Protein AF-A0A4Q3VYM4-F1 (afdb_monomer_lite)

Secondary structure (DSSP, 8-state):
--HHHHHS-HHHHHHHHHHTHHHHHHHHHHHHHHTTT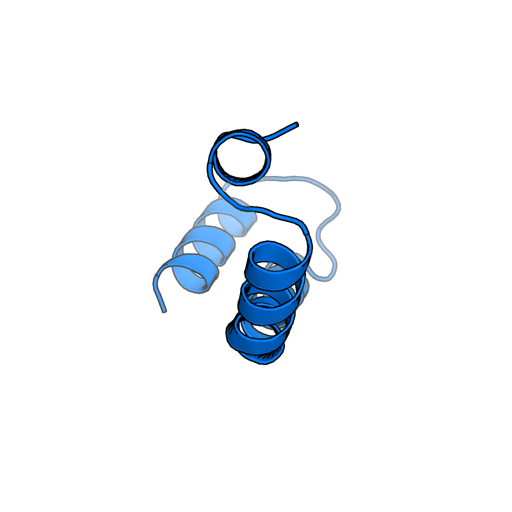--S--HHHHHHHHHHHH-

Sequence (55 aa):
MGLFDKLFGKKEKETLDQGLQKTKEGFFSKITKAIAGKSTVDEEVLDSLEDALVS

Foldseek 3Di:
DDPCPVVDDPVRVVVVCVVCVVVVVQLVVQLCVLCPPPPDDDPSSVVSNVVSVPD

Radius of gyration: 15.17 Å; chains: 1; bounding box: 29×22×38 Å

Structure (mmCIF, N/CA/C/O backbone):
data_AF-A0A4Q3VYM4-F1
#
_entry.id   AF-A0A4Q3VYM4-F1
#
loop_
_atom_site.group_PDB
_atom_site.id
_atom_site.type_symbol
_atom_site.label_atom_id
_atom_site.label_alt_id
_atom_site.label_comp_id
_atom_site.label_asym_id
_atom_site.label_entity_id
_atom_site.label_seq_id
_atom_site.pdbx_PDB_ins_code
_atom_site.Cartn_x
_atom_site.Cartn_y
_atom_site.Cartn_z
_atom_site.occupancy
_atom_site.B_iso_or_equiv
_atom_site.auth_seq_id
_atom_site.auth_comp_id
_atom_site.auth_asym_id
_atom_site.auth_atom_id
_atom_site.pdbx_PDB_model_num
ATOM 1 N N . MET A 1 1 ? -1.064 15.764 12.478 1.00 55.53 1 MET A N 1
ATOM 2 C CA . MET A 1 1 ? -2.331 16.437 12.830 1.00 55.53 1 MET A CA 1
ATOM 3 C C . MET A 1 1 ? -3.210 16.470 11.591 1.00 55.53 1 MET A C 1
ATOM 5 O O . MET A 1 1 ? -3.223 17.461 10.871 1.00 55.53 1 MET A O 1
ATOM 9 N N . GLY A 1 2 ? -3.850 15.340 11.286 1.00 74.56 2 GLY A N 1
ATOM 10 C CA . GLY A 1 2 ? -4.756 15.212 10.140 1.00 74.56 2 GLY A CA 1
ATOM 11 C C . GLY A 1 2 ? -6.191 15.601 10.496 1.00 74.56 2 GLY A C 1
ATOM 12 O O . GLY A 1 2 ? -6.521 15.750 11.671 1.00 74.56 2 GLY A O 1
ATOM 13 N N . LEU A 1 3 ? -7.056 15.716 9.484 1.00 74.88 3 LEU A N 1
ATOM 14 C CA . LEU A 1 3 ? -8.500 15.960 9.644 1.00 74.88 3 LEU A CA 1
ATOM 15 C C . LEU A 1 3 ? -9.163 14.988 10.641 1.00 74.88 3 LEU A C 1
ATOM 17 O O . LEU A 1 3 ? -10.028 15.397 11.409 1.00 74.88 3 LEU A O 1
ATOM 21 N N . PHE A 1 4 ? -8.697 13.737 10.700 1.00 68.94 4 PHE A N 1
ATOM 22 C CA . PHE A 1 4 ? -9.211 12.717 11.618 1.00 68.94 4 PHE A CA 1
ATOM 23 C C . PHE A 1 4 ? -8.827 12.956 13.086 1.00 68.94 4 PHE A C 1
ATOM 25 O O . PHE A 1 4 ? -9.642 12.707 13.964 1.00 68.94 4 PHE A O 1
ATOM 32 N N . ASP A 1 5 ? -7.647 13.519 13.371 1.00 65.75 5 ASP A N 1
ATOM 33 C CA . ASP A 1 5 ? -7.206 13.790 14.752 1.00 65.75 5 ASP A CA 1
ATOM 34 C C . ASP A 1 5 ? -8.003 14.934 15.412 1.00 65.75 5 ASP A C 1
ATOM 36 O O . ASP A 1 5 ? -8.015 15.055 16.633 1.00 65.75 5 ASP A O 1
ATOM 40 N N . LYS A 1 6 ? -8.646 15.800 14.610 1.00 71.75 6 LYS A N 1
ATOM 41 C CA . LYS A 1 6 ? -9.519 16.886 15.094 1.00 71.75 6 LYS A CA 1
ATOM 42 C C . LYS A 1 6 ? -10.974 16.454 15.305 1.00 71.75 6 LYS A C 1
ATOM 44 O O . LYS A 1 6 ? -11.702 17.167 15.987 1.00 71.75 6 LYS A O 1
ATOM 49 N N . LEU A 1 7 ? -11.396 15.340 14.704 1.00 72.62 7 LEU A N 1
ATOM 50 C CA . LEU A 1 7 ? -12.789 14.870 14.697 1.00 72.62 7 LEU A CA 1
ATOM 51 C C . LEU A 1 7 ? -12.999 13.589 15.515 1.00 72.62 7 LEU A C 1
ATOM 53 O O . LEU A 1 7 ? -14.114 13.337 15.962 1.00 72.62 7 LEU A O 1
ATOM 57 N N . PHE A 1 8 ? -11.948 12.797 15.732 1.00 75.81 8 PHE A N 1
ATOM 58 C CA . PHE A 1 8 ? -12.013 11.515 16.428 1.00 75.81 8 PHE A CA 1
ATOM 59 C C . PHE A 1 8 ? -11.170 11.545 17.705 1.00 75.81 8 PHE A C 1
ATOM 61 O O . PHE A 1 8 ? -10.023 11.997 17.705 1.00 75.81 8 PHE A O 1
ATOM 68 N N . GLY A 1 9 ? -11.744 11.063 18.809 1.00 85.75 9 GLY A N 1
ATOM 69 C CA . GLY A 1 9 ? -11.022 10.876 20.061 1.00 85.75 9 GLY A CA 1
ATOM 70 C C . GLY A 1 9 ? -9.983 9.753 19.961 1.00 85.75 9 GLY A C 1
ATOM 71 O O . GLY A 1 9 ? -9.884 9.034 18.964 1.00 85.75 9 GLY A O 1
ATOM 72 N N . LYS A 1 10 ? -9.172 9.589 21.017 1.00 86.44 10 LYS A N 1
ATOM 73 C CA . LYS A 1 10 ? -8.103 8.570 21.050 1.00 86.44 10 LYS A CA 1
ATOM 74 C C . LYS A 1 10 ? -8.634 7.152 20.820 1.00 86.44 10 LYS A C 1
ATOM 76 O O . LYS A 1 10 ? -8.028 6.397 20.070 1.00 86.44 10 LYS A O 1
ATOM 81 N N . LYS A 1 11 ? -9.764 6.808 21.442 1.00 88.31 11 LYS A N 1
ATOM 82 C CA . LYS A 1 11 ? -10.352 5.465 21.365 1.00 88.31 11 LYS A CA 1
ATOM 83 C C . LYS A 1 11 ? -10.887 5.160 19.964 1.00 88.31 11 LYS A C 1
ATOM 85 O O . LYS A 1 11 ? -10.716 4.053 19.455 1.00 88.31 11 LYS A O 1
ATOM 90 N N . GLU A 1 12 ? -11.518 6.140 19.327 1.00 88.75 12 GLU A N 1
ATOM 91 C CA . GLU A 1 12 ? -12.027 6.027 17.963 1.00 88.75 12 GLU A CA 1
ATOM 92 C C . GLU A 1 12 ? -10.874 5.886 16.966 1.00 88.75 12 GLU A C 1
ATOM 94 O O . GLU A 1 12 ? -10.954 5.064 16.057 1.00 88.75 12 GLU A O 1
ATOM 99 N N . LYS A 1 13 ? -9.775 6.623 17.179 1.00 88.31 13 LYS A N 1
ATOM 100 C CA . LYS A 1 13 ? -8.549 6.487 16.388 1.00 88.31 13 LYS A CA 1
ATOM 101 C C . LYS A 1 13 ? -7.937 5.090 16.519 1.00 88.31 13 LYS A C 1
ATOM 103 O O . LYS A 1 13 ? -7.657 4.473 15.501 1.00 88.31 13 LYS A O 1
ATOM 108 N N . GLU A 1 14 ? -7.784 4.568 17.737 1.00 91.94 14 GLU A N 1
ATOM 109 C CA . GLU A 1 14 ? -7.262 3.209 17.958 1.00 91.94 14 GLU A CA 1
ATOM 110 C C . GLU A 1 14 ? -8.137 2.142 17.287 1.00 91.94 14 GLU A C 1
ATOM 112 O O . GLU A 1 14 ? -7.623 1.227 16.647 1.00 91.94 14 GLU A O 1
ATOM 117 N N . THR A 1 15 ? -9.461 2.290 17.378 1.00 95.00 15 THR A N 1
ATOM 118 C CA . THR A 1 15 ? -10.416 1.374 16.736 1.00 95.00 15 THR A CA 1
ATOM 119 C C . THR A 1 15 ? -10.310 1.440 15.210 1.00 95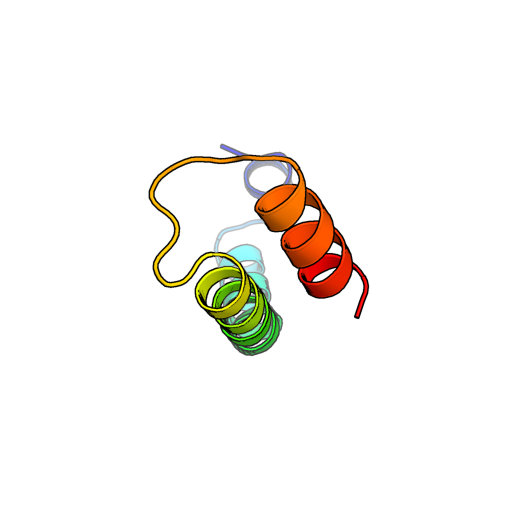.00 15 THR A C 1
ATOM 121 O O . THR A 1 15 ? -10.312 0.406 14.543 1.00 95.00 15 THR A O 1
ATOM 124 N N . LEU A 1 16 ? -10.189 2.647 14.648 1.00 93.25 16 LEU A N 1
ATOM 125 C CA . LEU A 1 16 ? -10.004 2.859 13.214 1.00 93.25 16 LEU A CA 1
ATOM 126 C C . LEU A 1 16 ? -8.676 2.264 12.726 1.00 93.25 16 LEU A C 1
ATOM 128 O O . LEU A 1 16 ? -8.658 1.561 11.718 1.00 93.25 16 LEU A O 1
ATOM 132 N N . ASP A 1 17 ? -7.586 2.500 13.457 1.00 93.25 17 ASP A N 1
ATOM 133 C CA . ASP A 1 17 ? -6.255 1.985 13.131 1.00 93.25 17 ASP A CA 1
ATOM 134 C C . ASP A 1 17 ? -6.235 0.446 13.155 1.00 93.25 17 ASP A C 1
ATOM 136 O O . ASP A 1 17 ? -5.702 -0.176 12.233 1.00 93.25 17 ASP A O 1
ATOM 140 N N . GLN A 1 18 ? -6.872 -0.180 14.153 1.00 96.75 18 GLN A N 1
ATOM 141 C CA . GLN A 1 18 ? -7.035 -1.638 14.211 1.00 96.75 18 GLN A CA 1
ATOM 142 C C . GLN A 1 18 ? -7.911 -2.166 13.067 1.00 96.75 18 GLN A C 1
ATOM 144 O O . GLN A 1 18 ? -7.555 -3.149 12.416 1.00 96.75 18 GLN A O 1
ATOM 149 N N . GLY A 1 19 ? -9.036 -1.504 12.780 1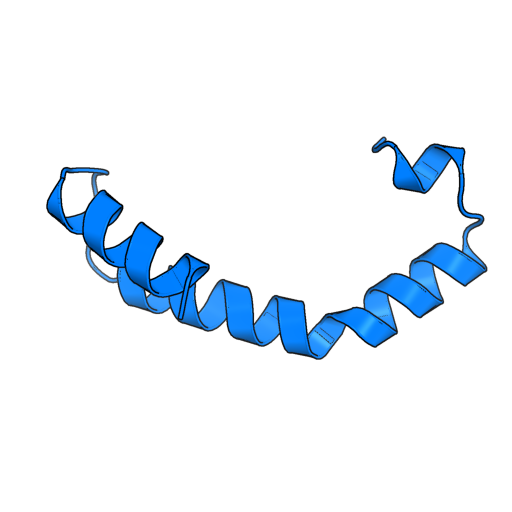.00 96.69 19 GLY A N 1
ATOM 150 C CA . GLY A 1 19 ? -9.953 -1.903 11.709 1.00 96.69 19 GLY A CA 1
ATOM 151 C C . GLY A 1 19 ? -9.327 -1.825 10.313 1.00 96.69 19 GLY 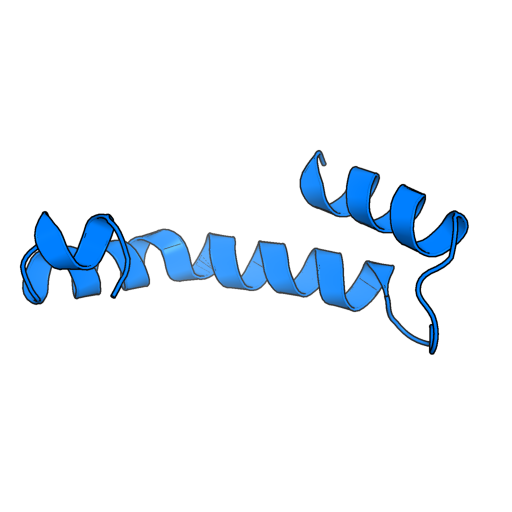A C 1
ATOM 152 O O . GLY A 1 19 ? -9.615 -2.660 9.458 1.00 96.69 19 GLY A O 1
ATOM 153 N N . LEU A 1 20 ? -8.430 -0.861 10.091 1.00 97.19 20 LEU A N 1
ATOM 154 C CA . LEU A 1 20 ? -7.733 -0.660 8.818 1.00 97.19 20 LEU A CA 1
ATOM 155 C C . LEU A 1 20 ? -6.394 -1.398 8.719 1.00 97.19 20 LEU A C 1
ATOM 157 O O . LEU A 1 20 ? -5.748 -1.317 7.671 1.00 97.19 20 LEU A O 1
ATOM 161 N N . GLN A 1 21 ? -5.970 -2.128 9.756 1.00 97.25 21 GLN A N 1
ATOM 162 C CA . GLN A 1 21 ? -4.646 -2.752 9.810 1.00 97.25 21 GLN A CA 1
ATOM 163 C C . GLN A 1 21 ? -4.360 -3.611 8.568 1.00 97.25 21 GLN A C 1
ATOM 165 O O . GLN A 1 21 ? -3.360 -3.395 7.886 1.00 97.25 21 GLN A O 1
ATOM 170 N N . LYS A 1 22 ? -5.265 -4.534 8.219 1.00 97.44 22 LYS A N 1
ATOM 171 C CA . LYS A 1 22 ? -5.081 -5.432 7.065 1.00 97.44 22 LYS A CA 1
ATOM 172 C C . LYS A 1 22 ? -5.067 -4.690 5.729 1.00 97.44 22 LYS A C 1
ATOM 174 O O . LYS A 1 22 ? -4.289 -5.036 4.845 1.00 97.44 22 LYS A O 1
ATOM 179 N N . THR A 1 23 ? -5.901 -3.661 5.582 1.00 95.50 23 THR A N 1
ATOM 180 C CA . THR A 1 23 ? -5.916 -2.816 4.379 1.00 95.50 23 THR A CA 1
ATOM 181 C C . THR A 1 23 ? -4.591 -2.084 4.231 1.00 95.50 23 THR A C 1
ATOM 183 O O . THR A 1 23 ? -4.020 -2.067 3.147 1.00 95.50 23 THR A O 1
ATOM 186 N N . LYS A 1 24 ? -4.063 -1.535 5.330 1.00 95.50 24 LYS A N 1
ATOM 187 C CA . LYS A 1 24 ? -2.765 -0.863 5.359 1.00 95.50 24 LYS A CA 1
ATOM 188 C C . LYS A 1 24 ? -1.636 -1.828 4.990 1.00 95.50 24 LYS A C 1
ATOM 190 O O . LYS A 1 24 ? -0.823 -1.502 4.133 1.00 95.50 24 LYS A O 1
ATOM 195 N N . GLU A 1 25 ? -1.612 -3.020 5.584 1.00 96.38 25 GLU A N 1
ATOM 196 C CA . GLU A 1 25 ? -0.638 -4.073 5.260 1.00 96.38 25 GLU A CA 1
ATOM 197 C C . GLU A 1 25 ? -0.695 -4.473 3.775 1.00 96.38 25 GLU A C 1
ATOM 199 O O . GLU A 1 25 ? 0.338 -4.506 3.104 1.00 96.38 25 GLU A O 1
ATOM 204 N N . GLY A 1 26 ? -1.893 -4.717 3.234 1.00 95.31 26 GLY A N 1
ATOM 205 C CA . GLY A 1 26 ? -2.087 -5.072 1.825 1.00 95.31 26 GLY A CA 1
ATOM 206 C C . GLY A 1 26 ? -1.684 -3.953 0.861 1.00 9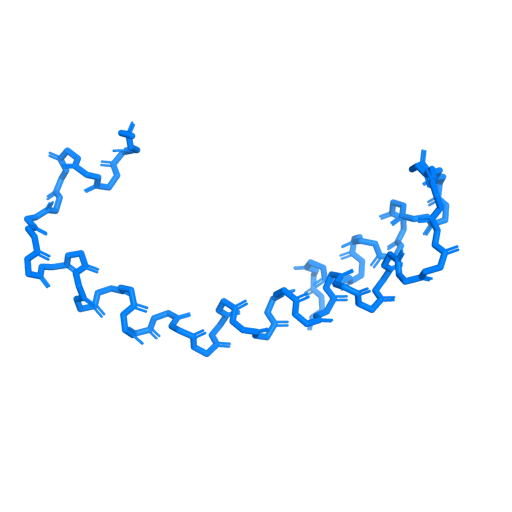5.31 26 GLY A C 1
ATOM 207 O O . GLY A 1 26 ? -0.978 -4.207 -0.114 1.00 95.31 26 GLY A O 1
ATOM 208 N N . PHE A 1 27 ? -2.071 -2.715 1.169 1.00 95.00 27 PHE A N 1
ATOM 209 C CA . PHE A 1 27 ? -1.725 -1.522 0.398 1.00 95.00 27 PHE A CA 1
ATOM 210 C C . PHE A 1 27 ? -0.209 -1.331 0.300 1.00 95.00 27 PHE A C 1
ATOM 212 O O . PHE A 1 27 ? 0.340 -1.248 -0.798 1.00 95.00 27 PHE A O 1
ATOM 219 N N . PHE A 1 28 ? 0.494 -1.347 1.438 1.00 95.69 28 PHE A N 1
ATOM 220 C CA . PHE A 1 28 ? 1.950 -1.225 1.432 1.00 95.69 28 PHE A CA 1
ATOM 221 C C . PHE A 1 28 ? 2.621 -2.414 0.742 1.00 95.69 28 PHE A C 1
ATOM 223 O O . PHE A 1 28 ? 3.588 -2.208 0.020 1.00 95.69 28 PHE A O 1
ATOM 230 N N . SER A 1 29 ? 2.094 -3.636 0.879 1.00 95.81 29 SER A N 1
ATOM 231 C CA . SER A 1 29 ? 2.641 -4.802 0.174 1.00 95.81 29 SER A CA 1
ATOM 232 C C . SER A 1 29 ? 2.594 -4.649 -1.351 1.00 95.81 29 SER A C 1
ATOM 234 O O . SER A 1 29 ? 3.577 -4.973 -2.020 1.00 95.81 29 SER A O 1
ATOM 236 N N . LYS A 1 30 ? 1.482 -4.141 -1.905 1.00 95.12 30 LYS A N 1
ATOM 237 C CA . LYS A 1 30 ? 1.336 -3.883 -3.348 1.00 95.12 30 LYS A CA 1
ATOM 238 C C . LYS A 1 30 ? 2.320 -2.812 -3.823 1.00 95.12 30 LYS A C 1
ATOM 240 O O . LYS A 1 30 ? 3.073 -3.058 -4.761 1.00 95.12 30 LYS A O 1
ATOM 245 N N . ILE A 1 31 ? 2.400 -1.687 -3.110 1.00 94.94 31 ILE A N 1
ATOM 246 C CA . ILE A 1 31 ? 3.325 -0.593 -3.442 1.00 94.94 31 ILE A CA 1
ATOM 247 C C . ILE A 1 31 ? 4.784 -1.043 -3.352 1.00 94.94 31 ILE A C 1
ATOM 249 O O . ILE A 1 31 ? 5.558 -0.787 -4.267 1.00 94.94 31 ILE A O 1
ATOM 253 N N . THR A 1 32 ? 5.174 -1.746 -2.283 1.00 95.38 32 THR A N 1
ATOM 254 C CA . THR A 1 32 ? 6.549 -2.241 -2.117 1.00 95.38 32 THR A CA 1
ATOM 255 C C . THR A 1 32 ? 6.963 -3.147 -3.271 1.00 95.38 32 THR A C 1
ATOM 257 O O . THR A 1 32 ? 8.102 -3.058 -3.718 1.00 95.38 32 THR A O 1
ATOM 260 N N . LYS A 1 33 ? 6.056 -3.992 -3.774 1.00 94.00 33 LYS A N 1
ATOM 261 C CA . LYS A 1 33 ? 6.319 -4.827 -4.953 1.00 94.00 33 LYS A CA 1
ATOM 262 C C . LYS A 1 33 ? 6.459 -3.993 -6.226 1.00 94.00 33 LYS A C 1
ATOM 264 O O . LYS A 1 33 ? 7.401 -4.232 -6.970 1.00 94.00 33 LYS A O 1
ATOM 269 N N . ALA A 1 34 ? 5.572 -3.021 -6.439 1.00 93.69 34 ALA A N 1
ATOM 270 C CA . ALA A 1 34 ? 5.580 -2.159 -7.624 1.00 93.69 34 ALA A CA 1
ATOM 271 C C . ALA A 1 34 ? 6.879 -1.346 -7.771 1.00 93.69 34 ALA A C 1
ATOM 273 O O . ALA A 1 34 ? 7.339 -1.111 -8.881 1.00 93.69 34 ALA A O 1
ATOM 274 N N . ILE A 1 35 ? 7.505 -0.955 -6.655 1.00 94.44 35 ILE A N 1
ATOM 275 C CA . ILE A 1 35 ? 8.739 -0.146 -6.661 1.00 94.44 35 ILE A CA 1
ATOM 276 C C . ILE A 1 35 ? 10.017 -0.958 -6.382 1.00 94.44 35 ILE A C 1
ATOM 278 O O . ILE A 1 35 ? 11.104 -0.387 -6.269 1.00 94.44 35 ILE A O 1
ATOM 282 N N . ALA A 1 36 ? 9.921 -2.282 -6.217 1.00 95.56 36 ALA A N 1
ATOM 283 C CA . ALA A 1 36 ? 11.057 -3.112 -5.824 1.00 95.56 36 ALA A CA 1
ATOM 284 C C . ALA A 1 36 ? 12.173 -3.078 -6.883 1.00 95.56 36 ALA A C 1
ATOM 286 O O . ALA A 1 36 ? 11.956 -3.381 -8.052 1.00 95.56 36 ALA A O 1
ATOM 287 N N . GLY A 1 37 ? 13.393 -2.733 -6.462 1.00 95.44 37 GLY A N 1
ATOM 288 C CA . GLY A 1 37 ? 14.555 -2.663 -7.357 1.00 95.44 37 GLY A CA 1
ATOM 289 C C . GLY A 1 37 ? 14.618 -1.409 -8.237 1.00 95.44 37 GLY A C 1
ATOM 290 O O . GLY A 1 37 ? 15.542 -1.289 -9.038 1.00 95.44 37 GLY A O 1
ATOM 291 N N . LYS A 1 38 ? 13.687 -0.462 -8.077 1.00 94.94 38 LYS A N 1
ATOM 292 C CA . LYS A 1 38 ? 13.696 0.835 -8.762 1.00 94.94 38 LYS A CA 1
ATOM 293 C C . LYS A 1 38 ? 14.338 1.884 -7.849 1.00 94.94 38 LYS A C 1
ATOM 295 O O . LYS A 1 38 ? 14.004 1.983 -6.671 1.00 94.94 38 LYS A O 1
ATOM 300 N N . SER A 1 39 ? 15.286 2.661 -8.374 1.00 96.19 39 SER A N 1
ATOM 301 C CA . SER A 1 39 ? 15.986 3.723 -7.625 1.00 96.19 39 SER A CA 1
ATOM 302 C C . SER A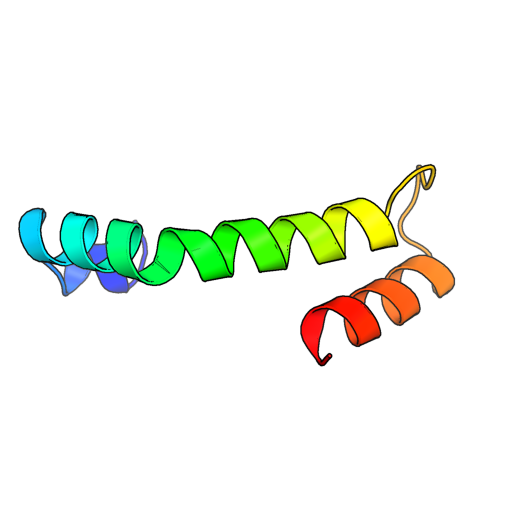 1 39 ? 15.470 5.129 -7.934 1.00 96.19 39 SER A C 1
ATOM 304 O O . SER A 1 39 ? 15.884 6.102 -7.307 1.00 96.19 39 SER A O 1
ATOM 306 N N . THR A 1 40 ? 14.616 5.261 -8.945 1.00 96.50 40 THR A N 1
ATOM 307 C CA . THR A 1 40 ? 14.111 6.535 -9.458 1.00 96.50 40 THR A CA 1
ATOM 308 C C . THR A 1 40 ? 12.660 6.346 -9.875 1.00 96.50 40 THR A C 1
ATOM 310 O O . THR A 1 40 ? 12.270 5.245 -10.252 1.00 96.50 40 THR A O 1
ATOM 313 N N . VAL A 1 41 ? 11.861 7.404 -9.751 1.00 96.75 41 VAL A N 1
ATOM 314 C CA . VAL A 1 41 ? 10.462 7.409 -10.186 1.00 96.75 41 VAL A CA 1
ATOM 315 C C . VAL A 1 41 ? 10.429 7.843 -11.646 1.00 96.75 41 VAL A C 1
ATOM 317 O O . VAL A 1 41 ? 10.696 9.006 -11.949 1.00 96.75 41 VAL A O 1
ATOM 320 N N . ASP A 1 42 ? 10.143 6.895 -12.527 1.00 96.50 42 ASP A N 1
ATOM 321 C CA . ASP A 1 42 ? 9.976 7.075 -13.966 1.00 96.50 42 ASP A CA 1
ATOM 322 C C . ASP A 1 42 ? 8.561 6.650 -14.401 1.00 96.50 42 ASP A C 1
ATOM 324 O O . ASP A 1 42 ? 7.716 6.313 -13.569 1.00 96.50 42 ASP A O 1
ATOM 328 N N . GLU A 1 43 ? 8.283 6.703 -15.702 1.00 97.31 43 GLU A N 1
ATOM 329 C CA . GLU A 1 43 ? 6.964 6.374 -16.261 1.00 97.31 43 GLU A CA 1
ATOM 330 C C . GLU A 1 43 ? 6.535 4.931 -15.950 1.00 97.31 43 GLU A C 1
ATOM 332 O O . GLU A 1 43 ? 5.375 4.699 -15.625 1.00 97.31 43 GLU A O 1
ATOM 337 N N . GLU A 1 44 ? 7.468 3.976 -15.958 1.00 94.75 44 GLU A N 1
ATOM 338 C CA . GLU A 1 44 ? 7.191 2.567 -15.647 1.00 94.75 44 GLU A CA 1
ATOM 339 C C . GLU A 1 44 ? 6.785 2.384 -14.175 1.00 94.75 44 GLU A C 1
ATOM 341 O O . GLU A 1 44 ? 5.865 1.626 -13.853 1.00 94.75 44 GLU A O 1
ATOM 346 N N . VAL A 1 45 ? 7.454 3.100 -13.265 1.00 96.19 45 VAL A N 1
ATOM 347 C CA . VAL A 1 45 ? 7.092 3.116 -11.842 1.00 96.19 45 VAL A CA 1
ATOM 348 C C . VAL A 1 45 ? 5.717 3.745 -11.632 1.00 96.19 45 VAL A C 1
ATOM 350 O O . VAL A 1 45 ? 4.954 3.251 -10.805 1.00 96.19 45 VAL A O 1
ATOM 353 N N . LEU A 1 46 ? 5.393 4.822 -12.351 1.00 97.12 46 LEU A N 1
ATOM 354 C CA . LEU A 1 46 ? 4.088 5.479 -12.243 1.00 97.12 46 LEU A CA 1
ATOM 355 C C . LEU A 1 46 ? 2.949 4.567 -12.713 1.00 97.12 46 LEU A C 1
ATOM 357 O O . LEU A 1 46 ? 1.956 4.456 -11.998 1.00 97.12 46 LEU A O 1
ATOM 361 N N . ASP A 1 47 ? 3.128 3.869 -13.833 1.00 95.88 47 ASP A N 1
ATOM 362 C CA . ASP A 1 47 ? 2.164 2.891 -14.358 1.00 95.88 47 ASP A CA 1
ATOM 363 C C . ASP A 1 47 ? 1.950 1.734 -13.361 1.00 95.88 47 ASP A C 1
ATOM 365 O O . ASP A 1 47 ? 0.832 1.428 -12.947 1.00 95.88 47 ASP A O 1
ATOM 369 N N . SER A 1 48 ? 3.045 1.182 -12.826 1.00 94.88 48 SER A N 1
ATOM 370 C CA . SER A 1 48 ? 2.989 0.119 -11.810 1.00 94.88 48 SER A CA 1
ATOM 371 C C . SER A 1 48 ? 2.321 0.567 -10.502 1.00 94.88 48 SER A C 1
ATOM 373 O O . SER A 1 48 ? 1.709 -0.240 -9.795 1.00 94.88 48 SER A O 1
ATOM 375 N N . LEU A 1 49 ? 2.461 1.845 -10.134 1.00 96.00 49 LEU A N 1
ATOM 376 C CA . LEU A 1 49 ? 1.792 2.422 -8.971 1.00 96.00 49 LEU A CA 1
ATOM 377 C C . LEU A 1 49 ? 0.300 2.640 -9.222 1.00 96.00 49 LEU A C 1
ATOM 379 O O . LEU A 1 49 ? -0.480 2.404 -8.304 1.00 96.00 49 LEU A O 1
ATOM 383 N N . GLU A 1 50 ? -0.105 3.063 -10.420 1.00 95.00 50 GLU A N 1
ATOM 384 C CA . GLU A 1 50 ? -1.519 3.165 -10.793 1.00 95.00 50 GLU A CA 1
ATOM 385 C C . GLU A 1 50 ? -2.211 1.808 -10.635 1.00 95.00 50 GLU A C 1
ATOM 387 O O . GLU A 1 50 ? -3.183 1.694 -9.880 1.00 95.00 50 GLU A O 1
ATOM 392 N N . ASP A 1 51 ? -1.630 0.759 -11.217 1.00 92.44 51 ASP A N 1
ATOM 393 C CA . ASP A 1 51 ? -2.124 -0.611 -11.087 1.00 92.44 51 ASP A CA 1
ATOM 394 C C . ASP A 1 51 ? -2.217 -1.054 -9.621 1.00 92.44 51 ASP A C 1
ATOM 396 O O . ASP A 1 51 ? -3.227 -1.625 -9.198 1.00 92.44 51 ASP A O 1
ATOM 400 N N . ALA A 1 52 ? -1.189 -0.759 -8.816 1.00 92.44 52 ALA A N 1
ATOM 401 C CA . ALA A 1 52 ? -1.149 -1.103 -7.395 1.00 92.44 52 ALA A CA 1
ATOM 402 C C . ALA A 1 52 ? -2.181 -0.344 -6.536 1.00 92.44 52 ALA A C 1
ATOM 404 O O . ALA A 1 52 ? -2.528 -0.829 -5.453 1.00 92.44 52 ALA A O 1
ATOM 405 N N . LEU A 1 53 ? -2.634 0.835 -6.979 1.00 93.75 53 LEU A N 1
ATOM 406 C CA . LEU A 1 53 ? -3.607 1.684 -6.282 1.00 93.75 53 LEU A CA 1
ATOM 407 C C . LEU A 1 53 ? -5.059 1.394 -6.691 1.00 93.75 53 LEU A C 1
ATOM 409 O O . LEU A 1 53 ? -5.957 1.597 -5.871 1.00 93.75 53 LEU A O 1
ATOM 413 N N . VAL A 1 54 ? -5.290 0.951 -7.930 1.00 92.06 54 VAL A N 1
ATOM 414 C CA . VAL A 1 54 ? -6.633 0.705 -8.487 1.00 92.06 54 VAL A CA 1
ATOM 415 C C . VAL A 1 54 ? -7.071 -0.762 -8.350 1.00 92.06 54 VAL A C 1
ATOM 417 O O . VAL A 1 54 ? -8.252 -1.016 -8.102 1.00 92.06 54 VAL A O 1
ATOM 420 N N . SER A 1 55 ? -6.143 -1.719 -8.487 1.00 72.44 55 SER A N 1
ATOM 421 C CA . SER A 1 55 ? -6.395 -3.175 -8.382 1.00 72.44 55 SER A CA 1
ATOM 422 C C . SER A 1 55 ? -6.370 -3.667 -6.939 1.00 72.44 55 SER A C 1
ATOM 424 O O . SER A 1 55 ? -6.846 -4.784 -6.625 1.00 72.44 55 SER A O 1
#

pLDDT: mean 90.46, std 9.61, range [55.53, 97.44]